Protein AF-A0A9D5MUD3-F1 (afdb_monomer)

Sequence (141 aa):
MINQMNQNDHTPNKFSNAMKELQIGKLLRKSNITKACGISAYEVFQFLLLLVFQGKNLFRFLNSKHKDQTVSKNTYYRFLNETSYNWSRFLLLLAVKVTTAFHSLTRPERVKVLVLDDSVIKRNRGKAVELLATCLRPCGA

Structure (mmCIF, N/CA/C/O backbone):
data_AF-A0A9D5MUD3-F1
#
_entry.id   AF-A0A9D5MUD3-F1
#
loop_
_atom_site.group_PDB
_atom_site.id
_atom_site.type_symbol
_atom_site.label_atom_id
_atom_site.label_alt_id
_atom_site.label_comp_id
_atom_site.label_asym_id
_atom_site.label_entity_id
_atom_site.label_seq_id
_atom_site.pdbx_P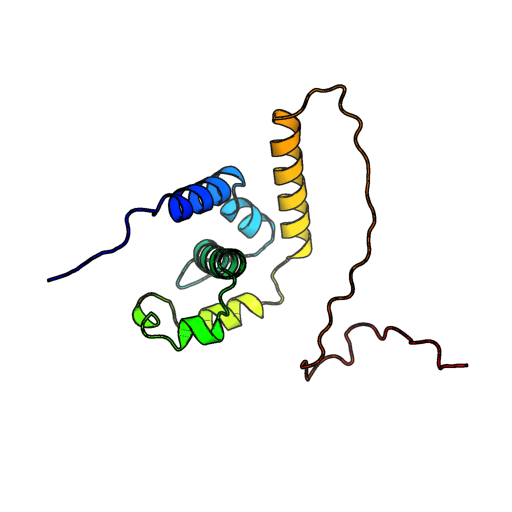DB_ins_code
_atom_site.Cartn_x
_atom_site.Cartn_y
_atom_site.Cartn_z
_atom_site.occupancy
_atom_site.B_iso_or_equiv
_atom_site.auth_seq_id
_atom_site.auth_comp_id
_atom_site.auth_asym_id
_atom_site.auth_atom_id
_atom_site.pdbx_PDB_model_num
ATOM 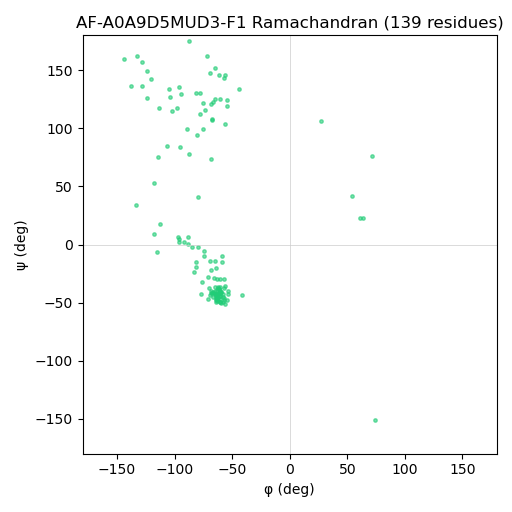1 N N . MET A 1 1 ? 9.560 37.723 -8.584 1.00 29.25 1 MET A N 1
ATOM 2 C CA . MET A 1 1 ? 8.242 37.831 -7.921 1.00 29.25 1 MET A CA 1
ATOM 3 C C . MET A 1 1 ? 7.585 36.459 -7.913 1.00 29.25 1 MET A C 1
ATOM 5 O O . MET A 1 1 ? 7.001 36.058 -8.909 1.00 29.25 1 MET A O 1
ATOM 9 N N . ILE A 1 2 ? 7.767 35.705 -6.826 1.00 32.72 2 ILE A N 1
ATOM 10 C CA . ILE A 1 2 ? 7.082 34.427 -6.590 1.00 32.72 2 ILE A CA 1
ATOM 11 C C . ILE A 1 2 ? 5.788 34.792 -5.868 1.00 32.72 2 ILE A C 1
ATOM 13 O O . ILE A 1 2 ? 5.823 35.104 -4.682 1.00 32.72 2 ILE A O 1
ATOM 17 N N . ASN A 1 3 ? 4.677 34.859 -6.602 1.00 36.12 3 ASN A N 1
ATOM 18 C CA . ASN A 1 3 ? 3.387 35.222 -6.033 1.00 36.12 3 ASN A CA 1
ATOM 19 C C . ASN A 1 3 ? 2.540 33.958 -5.831 1.00 36.12 3 ASN A C 1
ATOM 21 O O . ASN A 1 3 ? 2.153 33.300 -6.793 1.00 36.12 3 ASN A O 1
ATOM 25 N N . GLN A 1 4 ? 2.275 33.676 -4.552 1.00 39.00 4 GLN A N 1
ATOM 26 C CA . GLN A 1 4 ? 1.138 32.919 -4.019 1.00 39.00 4 GLN A CA 1
ATOM 27 C C . GLN A 1 4 ? 1.110 31.398 -4.259 1.00 39.00 4 GLN A C 1
ATOM 29 O O . GLN A 1 4 ? 0.272 30.859 -4.979 1.00 39.00 4 GLN A O 1
ATOM 34 N N . MET A 1 5 ? 1.937 30.674 -3.493 1.00 37.81 5 MET A N 1
ATOM 35 C CA . MET A 1 5 ? 1.462 29.426 -2.882 1.00 37.81 5 MET A CA 1
ATOM 36 C C . MET A 1 5 ? 0.404 29.812 -1.845 1.00 37.81 5 MET A C 1
ATOM 38 O O . MET A 1 5 ? 0.724 30.396 -0.811 1.00 37.81 5 MET A O 1
ATOM 42 N N . ASN A 1 6 ? -0.864 29.547 -2.157 1.00 36.94 6 ASN A N 1
ATOM 43 C CA . ASN A 1 6 ? -1.953 29.679 -1.198 1.00 36.94 6 ASN A CA 1
ATOM 44 C C . ASN A 1 6 ? -1.633 28.852 0.054 1.00 36.94 6 ASN A C 1
ATOM 46 O O . ASN A 1 6 ? -1.489 27.632 -0.018 1.00 36.94 6 ASN A O 1
ATOM 50 N N . GLN A 1 7 ? -1.545 29.536 1.194 1.00 39.47 7 GLN A N 1
ATOM 51 C CA . GLN A 1 7 ? -1.354 28.976 2.527 1.00 39.47 7 GLN A CA 1
ATOM 52 C C . GLN A 1 7 ? -2.590 28.182 2.984 1.00 39.47 7 GLN A C 1
ATOM 54 O O . GLN A 1 7 ? -3.341 28.624 3.842 1.00 39.47 7 GLN A O 1
ATOM 59 N N . ASN A 1 8 ? -2.798 26.994 2.415 1.00 44.03 8 ASN A N 1
ATOM 60 C CA . ASN A 1 8 ? -3.721 25.979 2.940 1.00 44.03 8 ASN A CA 1
ATOM 61 C C . ASN A 1 8 ? -3.058 24.581 2.960 1.00 44.03 8 ASN A C 1
ATOM 63 O O . ASN A 1 8 ? -3.707 23.551 2.781 1.00 44.03 8 ASN A O 1
ATOM 67 N N . ASP A 1 9 ? -1.745 24.526 3.209 1.00 46.28 9 ASP A N 1
ATOM 68 C CA . ASP A 1 9 ? -0.902 23.316 3.169 1.00 46.28 9 ASP A CA 1
ATOM 69 C C . ASP A 1 9 ? -0.997 22.430 4.431 1.00 46.28 9 ASP A C 1
ATOM 71 O O . ASP A 1 9 ? -0.014 21.860 4.908 1.00 46.28 9 ASP A O 1
ATOM 75 N N . HIS A 1 10 ? -2.193 22.244 4.995 1.00 52.88 10 HIS A N 1
ATOM 76 C CA . HIS A 1 10 ? -2.358 21.337 6.141 1.00 52.88 10 HIS A CA 1
ATOM 77 C C . HIS A 1 10 ? -2.465 19.851 5.736 1.00 52.88 10 HIS A C 1
ATOM 79 O O . HIS A 1 10 ? -2.334 18.955 6.575 1.00 52.88 10 HIS A O 1
ATOM 85 N N . THR A 1 11 ? -2.701 19.576 4.451 1.00 54.84 11 THR A N 1
ATOM 86 C CA . THR A 1 11 ? -2.994 18.246 3.886 1.00 54.84 11 THR A CA 1
ATOM 87 C C . THR A 1 11 ? -1.770 17.328 3.720 1.00 54.84 11 THR A C 1
ATOM 89 O O . THR A 1 11 ? -1.880 16.153 4.086 1.00 54.84 11 THR A O 1
ATOM 92 N N . PRO A 1 12 ? -0.593 17.797 3.242 1.00 59.16 12 PRO A N 1
ATOM 93 C CA . PRO A 1 12 ? 0.596 16.945 3.094 1.00 59.16 12 PRO A CA 1
ATOM 94 C C . PRO A 1 12 ? 1.062 16.371 4.437 1.00 59.16 12 PRO A C 1
ATOM 96 O O . PRO A 1 12 ? 1.421 15.195 4.537 1.00 59.16 12 PRO A O 1
ATOM 99 N N . ASN A 1 13 ? 0.970 17.190 5.488 1.00 72.75 13 ASN A N 1
ATOM 100 C CA . ASN A 1 13 ? 1.358 16.816 6.843 1.00 72.75 13 ASN A CA 1
ATOM 101 C C . ASN A 1 13 ? 0.419 15.755 7.427 1.00 72.75 13 ASN A C 1
ATOM 103 O O . ASN A 1 13 ? 0.892 14.772 7.991 1.00 72.75 13 ASN A O 1
ATOM 107 N N . LYS A 1 14 ? -0.899 15.879 7.221 1.00 86.38 14 LYS A N 1
ATOM 108 C CA . LYS A 1 14 ? -1.876 14.876 7.682 1.00 86.38 14 LYS A CA 1
ATOM 109 C C . LYS A 1 14 ? -1.691 13.527 6.987 1.00 86.38 14 LYS A C 1
ATOM 111 O O . LYS A 1 14 ? -1.686 12.497 7.656 1.00 86.38 14 LYS A O 1
ATOM 116 N N . PHE A 1 15 ? -1.479 13.530 5.669 1.00 89.31 15 PHE A N 1
ATOM 117 C CA . PHE A 1 15 ? -1.240 12.300 4.912 1.00 89.31 15 PHE A CA 1
ATOM 118 C C . PHE A 1 15 ? 0.045 11.594 5.362 1.00 89.31 15 PHE A C 1
ATOM 120 O O . PHE A 1 15 ? 0.029 10.401 5.659 1.00 89.31 15 PHE A O 1
ATOM 127 N N . SER A 1 16 ? 1.151 12.335 5.476 1.00 89.38 16 SER A N 1
ATOM 128 C CA . SER A 1 16 ? 2.427 11.786 5.950 1.00 89.38 16 SER A CA 1
ATOM 129 C C . SER A 1 16 ? 2.321 11.232 7.376 1.00 89.38 16 SER A C 1
ATOM 131 O O . SER A 1 16 ? 2.839 10.150 7.661 1.00 89.38 16 SER A O 1
ATOM 133 N N . ASN A 1 17 ? 1.591 11.920 8.259 1.00 91.44 17 ASN A N 1
ATOM 134 C CA . ASN A 1 17 ? 1.350 11.450 9.622 1.00 91.44 17 ASN A CA 1
ATOM 135 C C . ASN A 1 17 ? 0.554 10.140 9.637 1.00 91.44 17 ASN A C 1
ATOM 137 O O . ASN A 1 17 ? 0.987 9.191 10.287 1.00 91.44 17 ASN A O 1
ATOM 141 N N . ALA A 1 18 ? -0.520 10.034 8.848 1.00 91.50 18 ALA A N 1
ATOM 142 C CA . ALA A 1 18 ? -1.293 8.797 8.734 1.00 91.50 18 ALA A CA 1
ATOM 143 C C . ALA A 1 18 ? -0.444 7.624 8.204 1.00 91.50 18 ALA A C 1
ATOM 145 O O . ALA A 1 18 ? -0.513 6.510 8.723 1.00 91.50 18 ALA A O 1
ATOM 146 N N . MET A 1 19 ? 0.421 7.868 7.212 1.00 93.38 19 MET A N 1
ATOM 147 C CA . MET A 1 19 ? 1.338 6.848 6.680 1.00 93.38 19 MET A CA 1
ATOM 148 C C . MET A 1 19 ? 2.314 6.325 7.746 1.00 93.38 19 MET A C 1
ATOM 150 O O . MET A 1 19 ? 2.617 5.124 7.783 1.00 93.38 19 MET A O 1
ATOM 154 N N . LYS A 1 20 ? 2.797 7.218 8.620 1.00 93.00 20 LYS A N 1
ATOM 155 C CA . LYS A 1 20 ? 3.674 6.871 9.747 1.00 93.00 20 LYS A CA 1
ATOM 156 C C . LYS A 1 20 ? 2.922 6.112 10.837 1.00 93.00 20 LYS A C 1
ATOM 158 O O . LYS A 1 20 ? 3.409 5.073 11.281 1.00 93.00 20 LYS A O 1
ATOM 163 N N . GLU A 1 21 ? 1.742 6.586 11.222 1.00 92.19 21 GLU A N 1
ATOM 164 C CA . GLU A 1 21 ? 0.895 5.979 12.256 1.00 92.19 21 GLU A CA 1
ATOM 165 C C . GLU A 1 21 ? 0.484 4.547 11.886 1.00 92.19 21 GLU A C 1
ATOM 167 O O . GLU A 1 21 ? 0.643 3.613 12.674 1.00 92.19 21 GLU A O 1
ATOM 172 N N . LEU A 1 22 ? 0.083 4.337 10.629 1.00 94.69 22 LEU A N 1
ATOM 173 C CA . LEU A 1 22 ? -0.241 3.011 10.095 1.00 94.69 22 LEU A CA 1
ATOM 174 C C . LEU A 1 22 ? 1.003 2.146 9.829 1.00 94.69 22 LEU A C 1
ATOM 176 O O . LEU A 1 22 ? 0.884 0.962 9.507 1.00 94.69 22 LEU A O 1
ATOM 180 N N . GLN A 1 23 ? 2.206 2.706 9.997 1.00 95.81 23 GLN A N 1
ATOM 181 C CA . GLN A 1 23 ? 3.493 2.041 9.792 1.00 95.81 23 GLN A CA 1
ATOM 182 C C . GLN A 1 23 ? 3.615 1.402 8.401 1.00 95.81 23 GLN A C 1
ATOM 184 O O . GLN A 1 23 ? 4.144 0.292 8.263 1.00 95.81 23 GLN A O 1
ATOM 189 N N . ILE A 1 24 ? 3.146 2.100 7.361 1.00 96.81 24 ILE A N 1
ATOM 190 C CA . ILE A 1 24 ? 2.995 1.545 6.008 1.00 96.81 24 ILE A CA 1
ATOM 191 C C . ILE A 1 24 ? 4.295 0.929 5.482 1.00 96.81 24 ILE A C 1
ATOM 193 O O . ILE A 1 24 ? 4.278 -0.191 4.978 1.00 96.81 24 ILE A O 1
ATOM 197 N N . GLY A 1 25 ? 5.445 1.582 5.682 1.00 96.19 25 GLY A N 1
ATOM 198 C CA . GLY A 1 25 ? 6.743 1.033 5.265 1.00 96.19 25 GLY A CA 1
ATOM 199 C C . GLY A 1 25 ? 7.058 -0.341 5.876 1.00 96.19 25 GLY A C 1
ATOM 200 O O . GLY A 1 25 ? 7.577 -1.229 5.197 1.00 96.19 25 GLY A O 1
ATOM 201 N N . LYS A 1 26 ? 6.679 -0.569 7.142 1.00 97.06 26 LYS A N 1
ATOM 202 C CA . LYS A 1 26 ? 6.853 -1.866 7.816 1.00 97.06 26 LYS A CA 1
ATOM 203 C C . LYS A 1 26 ? 5.914 -2.923 7.235 1.00 97.06 26 LYS A C 1
ATOM 205 O O . LYS A 1 26 ? 6.319 -4.078 7.109 1.00 97.06 26 LYS A O 1
ATOM 210 N N . LEU A 1 27 ? 4.686 -2.540 6.882 1.00 97.88 27 LEU A N 1
ATOM 211 C CA . LEU A 1 27 ? 3.708 -3.439 6.264 1.00 97.88 27 LEU A CA 1
ATOM 212 C C . LEU A 1 27 ? 4.129 -3.857 4.853 1.00 97.88 27 LEU A C 1
ATOM 214 O O . LEU A 1 27 ? 4.046 -5.042 4.530 1.00 97.88 27 LEU A O 1
ATOM 218 N N . LEU A 1 28 ? 4.646 -2.916 4.054 1.00 97.50 28 LEU A N 1
ATOM 219 C CA . LEU A 1 28 ? 5.206 -3.189 2.727 1.00 97.50 28 LEU A CA 1
ATOM 220 C C . LEU A 1 28 ? 6.315 -4.246 2.821 1.00 97.50 28 LEU A C 1
ATOM 222 O O . LEU A 1 28 ? 6.223 -5.300 2.192 1.00 97.50 28 LEU A O 1
ATOM 226 N N . ARG A 1 29 ? 7.293 -4.045 3.717 1.00 96.44 29 ARG A N 1
ATOM 227 C CA . ARG A 1 29 ? 8.385 -5.010 3.930 1.00 96.44 29 ARG A CA 1
ATOM 228 C C . ARG A 1 29 ? 7.888 -6.381 4.396 1.00 96.44 29 ARG A C 1
ATOM 230 O O . ARG A 1 29 ? 8.359 -7.398 3.903 1.00 96.44 29 ARG A O 1
ATOM 237 N N . LYS A 1 30 ? 6.910 -6.427 5.309 1.00 97.19 30 LYS A N 1
ATOM 238 C CA . LYS A 1 30 ? 6.284 -7.684 5.773 1.00 97.19 30 LYS A CA 1
ATOM 239 C C . LYS A 1 30 ? 5.499 -8.428 4.685 1.00 97.19 30 LYS A C 1
ATOM 241 O O . LYS A 1 30 ? 5.141 -9.586 4.905 1.00 97.19 30 LYS A O 1
ATOM 246 N N . SER A 1 31 ? 5.221 -7.768 3.564 1.00 97.38 31 SER A N 1
ATOM 247 C CA . SER A 1 31 ? 4.431 -8.285 2.442 1.00 97.38 31 SER A CA 1
ATOM 248 C C . SER A 1 31 ? 5.275 -8.497 1.183 1.00 97.38 31 SER A C 1
ATOM 250 O O . SER A 1 31 ? 4.729 -8.603 0.091 1.00 97.38 31 SER A O 1
ATOM 252 N N . ASN A 1 32 ? 6.603 -8.554 1.336 1.00 95.69 32 ASN A N 1
ATOM 253 C CA . ASN A 1 32 ? 7.559 -8.697 0.236 1.00 95.69 32 ASN A CA 1
ATOM 254 C C . ASN A 1 32 ? 7.519 -7.547 -0.791 1.00 95.69 32 ASN A C 1
ATOM 256 O O . ASN A 1 32 ? 7.937 -7.708 -1.930 1.00 95.69 32 ASN A O 1
ATOM 260 N N . ILE A 1 33 ? 7.021 -6.370 -0.399 1.00 96.81 33 ILE A N 1
ATOM 261 C CA . ILE A 1 33 ? 6.992 -5.182 -1.258 1.00 96.81 33 ILE A CA 1
ATOM 262 C C . ILE A 1 33 ? 8.228 -4.349 -0.943 1.00 96.81 33 ILE A C 1
ATOM 264 O O . ILE A 1 33 ? 8.213 -3.435 -0.113 1.00 96.81 33 ILE A O 1
ATOM 268 N N . THR A 1 34 ? 9.335 -4.722 -1.570 1.00 94.75 34 THR A N 1
ATOM 269 C CA . THR A 1 34 ? 10.632 -4.063 -1.418 1.00 94.75 34 THR A CA 1
ATOM 270 C C . THR A 1 34 ? 11.253 -3.805 -2.788 1.00 94.75 34 THR A C 1
ATOM 272 O O . THR A 1 34 ? 10.835 -4.348 -3.811 1.00 94.75 34 THR A O 1
ATOM 275 N N . LYS A 1 35 ? 12.237 -2.907 -2.824 1.00 91.12 35 LYS A N 1
ATOM 276 C CA . LYS A 1 35 ? 13.039 -2.626 -4.015 1.00 91.12 35 LYS A CA 1
ATOM 277 C C . LYS A 1 35 ? 14.506 -2.729 -3.642 1.00 91.12 35 LYS A C 1
ATOM 279 O O . LYS A 1 35 ? 14.896 -2.214 -2.599 1.00 91.12 35 LYS A O 1
ATOM 284 N N . ALA A 1 36 ? 15.292 -3.367 -4.503 1.00 84.31 36 ALA A N 1
ATOM 285 C CA . ALA A 1 36 ? 16.726 -3.532 -4.294 1.00 84.31 36 ALA A CA 1
ATOM 286 C C . ALA A 1 36 ? 17.521 -2.248 -4.585 1.00 84.31 36 ALA A C 1
ATOM 288 O O . ALA A 1 36 ? 18.534 -2.001 -3.942 1.00 84.31 36 ALA A O 1
ATOM 289 N N . CYS A 1 37 ? 17.074 -1.426 -5.542 1.00 84.94 37 CYS A N 1
ATOM 290 C CA . CYS A 1 37 ? 17.815 -0.247 -5.988 1.00 84.94 37 CYS A CA 1
ATOM 291 C C . CYS A 1 37 ? 16.921 0.956 -6.341 1.00 84.94 37 CYS A C 1
ATOM 293 O O . CYS A 1 37 ? 15.724 0.826 -6.638 1.00 84.94 37 CYS A O 1
ATOM 295 N N . GLY A 1 38 ? 17.545 2.139 -6.335 1.00 87.31 38 GLY A N 1
ATOM 296 C CA . GLY A 1 38 ? 16.903 3.427 -6.598 1.00 87.31 38 GLY A CA 1
ATOM 297 C C . GLY A 1 38 ? 16.026 3.897 -5.436 1.00 87.31 38 GLY A C 1
ATOM 298 O O . GLY A 1 38 ? 16.276 3.553 -4.284 1.00 87.31 38 GLY A O 1
ATOM 299 N N . ILE A 1 39 ? 14.981 4.674 -5.744 1.00 90.12 39 ILE A N 1
ATOM 300 C CA . ILE A 1 39 ? 14.037 5.138 -4.718 1.00 90.12 39 ILE A CA 1
ATOM 301 C C . ILE A 1 39 ? 13.327 3.978 -4.029 1.00 90.12 39 ILE A C 1
ATOM 303 O O . ILE A 1 39 ? 13.000 2.961 -4.666 1.00 90.12 39 ILE A O 1
ATOM 307 N N . SER A 1 40 ? 13.056 4.160 -2.739 1.00 93.00 40 SER A N 1
ATOM 308 C CA . SER A 1 40 ? 12.494 3.113 -1.899 1.00 93.00 40 SER A CA 1
ATOM 309 C C . SER A 1 40 ? 11.080 2.724 -2.344 1.00 93.00 40 SER A C 1
ATOM 311 O O . SER A 1 40 ? 10.323 3.527 -2.895 1.00 93.00 40 SER A O 1
ATOM 313 N N . ALA A 1 41 ? 10.693 1.473 -2.078 1.00 94.56 41 ALA A N 1
ATOM 314 C CA . ALA A 1 41 ? 9.323 1.004 -2.310 1.00 94.56 41 ALA A CA 1
ATOM 315 C C . ALA A 1 41 ? 8.287 1.867 -1.567 1.00 94.56 41 ALA A C 1
ATOM 317 O O . ALA A 1 41 ? 7.204 2.124 -2.086 1.00 94.56 41 ALA A O 1
ATOM 318 N N . TYR A 1 42 ? 8.647 2.346 -0.372 1.00 94.94 42 TYR A N 1
ATOM 319 C CA . TYR A 1 42 ? 7.804 3.216 0.437 1.00 94.94 42 TYR A CA 1
ATOM 320 C C . TYR A 1 42 ? 7.523 4.555 -0.251 1.00 94.94 42 TYR A C 1
ATOM 322 O O . TYR A 1 42 ? 6.366 4.948 -0.328 1.00 94.94 42 TYR A O 1
ATOM 330 N N . GLU A 1 43 ? 8.538 5.221 -0.805 1.00 92.81 43 GLU A N 1
ATOM 331 C CA . GLU A 1 43 ? 8.357 6.506 -1.496 1.00 92.81 43 GLU A CA 1
ATOM 332 C C . GLU A 1 43 ? 7.526 6.362 -2.773 1.00 92.81 43 GLU A C 1
ATOM 334 O O . GLU A 1 43 ? 6.627 7.168 -3.020 1.00 92.81 43 GLU A O 1
ATOM 339 N N . VAL A 1 44 ? 7.775 5.305 -3.561 1.00 94.12 44 VAL A N 1
ATOM 340 C CA . VAL A 1 44 ? 6.961 5.000 -4.750 1.00 94.12 44 VAL A CA 1
ATOM 341 C C . VAL A 1 44 ? 5.499 4.812 -4.349 1.00 94.12 44 VAL A C 1
ATOM 343 O O . VAL A 1 44 ? 4.608 5.425 -4.938 1.00 94.12 44 VAL A O 1
ATOM 346 N N . PHE A 1 45 ? 5.255 3.985 -3.331 1.00 95.12 45 PHE A N 1
ATOM 347 C CA . PHE A 1 45 ? 3.914 3.693 -2.842 1.00 95.12 45 PHE A CA 1
ATOM 348 C C . PHE A 1 45 ? 3.229 4.939 -2.269 1.00 95.12 45 PHE A C 1
ATOM 350 O O . PHE A 1 45 ? 2.081 5.214 -2.610 1.00 95.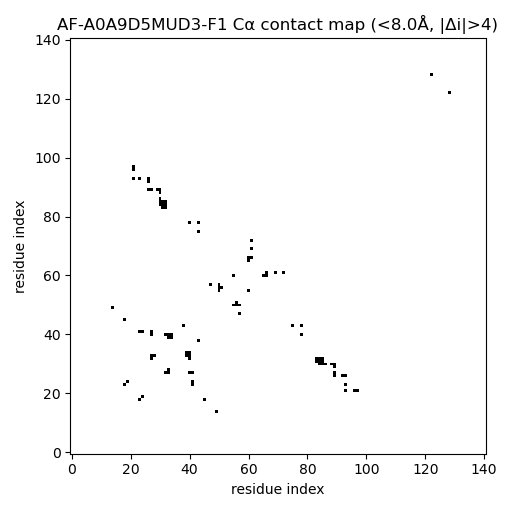12 45 PHE A O 1
ATOM 357 N N . GLN A 1 46 ? 3.935 5.723 -1.450 1.00 93.75 46 GLN A N 1
ATOM 358 C CA . GLN A 1 46 ? 3.426 6.958 -0.855 1.00 93.75 46 GLN A CA 1
ATOM 359 C C . GLN A 1 46 ? 2.985 7.949 -1.935 1.00 93.75 46 GLN A C 1
ATOM 361 O O . GLN A 1 46 ? 1.900 8.519 -1.834 1.00 93.75 46 GLN A O 1
ATOM 366 N N . PHE A 1 47 ? 3.795 8.129 -2.980 1.00 91.75 47 PHE A N 1
ATOM 367 C CA . PHE A 1 47 ? 3.457 9.002 -4.100 1.00 91.75 47 PHE A CA 1
ATOM 368 C C . PHE A 1 47 ? 2.226 8.508 -4.870 1.00 91.75 47 PHE A C 1
ATOM 370 O O . PHE A 1 47 ? 1.303 9.283 -5.117 1.00 91.75 47 PHE A O 1
ATOM 377 N N . LEU A 1 48 ? 2.182 7.217 -5.220 1.00 93.69 48 LEU A N 1
ATOM 378 C CA . LEU A 1 48 ? 1.045 6.633 -5.938 1.00 93.69 48 LEU A CA 1
ATOM 379 C C . LEU A 1 48 ? -0.250 6.753 -5.132 1.00 93.69 48 LEU A C 1
ATOM 381 O O . LEU A 1 48 ? -1.279 7.149 -5.679 1.00 93.69 48 LEU A O 1
ATOM 385 N N . LEU A 1 49 ? -0.193 6.467 -3.832 1.00 93.56 49 LEU A N 1
ATOM 386 C CA . LEU A 1 49 ? -1.344 6.584 -2.948 1.00 93.56 49 LEU A CA 1
ATOM 387 C C . LEU A 1 49 ? -1.794 8.046 -2.816 1.00 93.56 49 LEU A C 1
ATOM 389 O O . LEU A 1 49 ? -2.986 8.327 -2.913 1.00 93.56 49 LEU A O 1
ATOM 393 N N . LEU A 1 50 ? -0.857 8.990 -2.683 1.00 91.06 50 LEU A N 1
ATOM 394 C CA . LEU A 1 50 ? -1.172 10.418 -2.642 1.00 91.06 50 LEU A CA 1
ATOM 395 C C . LEU A 1 50 ? -1.885 10.888 -3.918 1.00 91.06 50 LEU A C 1
ATOM 397 O O . LEU A 1 50 ? -2.845 11.652 -3.830 1.00 91.06 50 LEU A O 1
ATOM 401 N N . LEU A 1 51 ? -1.460 10.418 -5.096 1.00 90.75 51 LEU A N 1
ATOM 402 C CA . LEU A 1 51 ? -2.141 10.736 -6.355 1.00 90.75 51 LEU A CA 1
ATOM 403 C C . LEU A 1 51 ? -3.598 10.261 -6.358 1.00 90.75 51 LEU A C 1
ATOM 405 O O . LEU A 1 51 ? -4.467 11.007 -6.812 1.00 90.75 51 LEU A O 1
ATOM 409 N N . VAL A 1 52 ? -3.869 9.068 -5.816 1.00 91.44 52 VAL A N 1
ATOM 410 C CA . VAL A 1 52 ? -5.236 8.538 -5.677 1.00 91.44 52 VAL A CA 1
ATOM 411 C C . VAL A 1 52 ? -6.075 9.442 -4.772 1.00 91.44 52 VAL A C 1
ATOM 413 O O . VAL A 1 52 ? -7.158 9.854 -5.182 1.00 91.44 52 VAL A O 1
ATOM 416 N N . PHE A 1 53 ? -5.561 9.834 -3.601 1.00 88.81 53 PHE A N 1
ATOM 417 C CA . PHE A 1 53 ? -6.265 10.752 -2.690 1.00 88.81 53 PHE A CA 1
ATOM 418 C C . PHE A 1 53 ? -6.501 12.145 -3.289 1.00 88.81 53 PHE A C 1
ATOM 420 O O . PHE A 1 53 ? -7.483 12.800 -2.955 1.00 88.81 53 PHE A O 1
ATOM 427 N N . GLN A 1 54 ? -5.624 12.600 -4.184 1.00 87.19 54 GLN A N 1
ATOM 428 C CA . GLN A 1 54 ? -5.789 13.867 -4.901 1.00 87.19 54 GLN A CA 1
ATOM 429 C C . GLN A 1 54 ? -6.666 13.748 -6.160 1.00 87.19 54 GLN A C 1
ATOM 431 O O . GLN A 1 54 ? -6.859 14.747 -6.851 1.00 87.19 54 GLN A O 1
ATOM 436 N N . GLY A 1 55 ? -7.143 12.549 -6.517 1.00 87.44 55 GLY A N 1
ATOM 437 C CA . GLY A 1 55 ? -7.893 12.316 -7.756 1.00 87.44 55 GLY A CA 1
ATOM 438 C C . GLY A 1 55 ? -7.074 12.573 -9.028 1.00 87.44 55 GLY A C 1
ATOM 439 O O . GLY A 1 55 ? -7.631 12.862 -10.090 1.00 87.44 55 GLY A O 1
ATOM 440 N N . LYS A 1 56 ? -5.740 12.507 -8.944 1.00 88.12 56 LYS A N 1
ATOM 441 C CA . LYS A 1 56 ? -4.835 12.796 -10.061 1.00 88.12 56 LYS A CA 1
ATOM 442 C C . LYS A 1 56 ? -4.419 11.515 -10.769 1.00 88.12 56 LYS A C 1
ATOM 444 O O . LYS A 1 56 ? -4.026 10.525 -10.162 1.00 88.12 56 LYS A O 1
ATOM 449 N N . ASN A 1 57 ? -4.448 11.555 -12.096 1.00 87.56 57 ASN A N 1
ATOM 450 C CA . ASN A 1 57 ? -3.985 10.449 -12.922 1.00 87.56 57 ASN A CA 1
ATOM 451 C C . ASN A 1 57 ? -2.451 10.474 -13.063 1.00 87.56 57 ASN A C 1
ATOM 453 O O . ASN A 1 57 ? -1.894 11.499 -13.457 1.00 87.56 57 ASN A O 1
ATOM 457 N N . LEU A 1 58 ? -1.789 9.335 -12.818 1.00 88.69 58 LEU A N 1
ATOM 458 C CA . LEU A 1 58 ? -0.328 9.191 -12.907 1.00 88.69 58 LEU A CA 1
ATOM 459 C C . LEU A 1 58 ? 0.235 9.630 -14.265 1.00 88.69 58 LEU A C 1
ATOM 461 O O . LEU A 1 58 ? 1.191 10.394 -14.316 1.00 88.69 58 LEU A O 1
ATOM 465 N N . PHE A 1 59 ? -0.365 9.183 -15.371 1.00 86.31 59 PHE A N 1
ATOM 466 C CA . PHE A 1 59 ? 0.102 9.529 -16.715 1.00 86.31 59 PHE A CA 1
ATOM 467 C C . PHE A 1 59 ? -0.002 11.035 -16.975 1.00 86.31 59 PHE A C 1
ATOM 469 O O . PHE A 1 59 ? 0.955 11.646 -17.446 1.00 86.31 59 PHE A O 1
ATOM 476 N N . ARG A 1 60 ? -1.133 11.655 -16.614 1.00 84.81 60 ARG A N 1
ATOM 477 C CA . ARG A 1 60 ? -1.303 13.112 -16.740 1.00 84.81 60 ARG A CA 1
ATOM 478 C C . ARG A 1 60 ? -0.318 13.879 -15.859 1.00 84.81 60 ARG A C 1
ATOM 480 O O . ARG A 1 60 ? 0.205 14.896 -16.298 1.00 84.81 60 ARG A O 1
ATOM 487 N N . PHE A 1 61 ? -0.060 13.387 -14.648 1.00 86.75 61 PHE A N 1
ATOM 488 C CA . PHE A 1 61 ? 0.877 14.010 -13.719 1.00 86.75 61 PHE A CA 1
ATOM 489 C C . PHE A 1 61 ? 2.307 13.999 -14.276 1.00 86.75 61 PHE A C 1
ATOM 491 O O . PHE A 1 61 ? 2.944 15.047 -14.351 1.00 86.75 61 PHE A O 1
ATOM 498 N N . LEU A 1 62 ? 2.779 12.841 -14.745 1.00 84.00 62 LEU A N 1
ATOM 499 C CA . LEU A 1 62 ? 4.142 12.675 -15.265 1.00 84.00 62 LEU A CA 1
ATOM 500 C C . LEU A 1 62 ? 4.400 13.418 -16.587 1.00 84.00 62 LEU A C 1
ATOM 502 O O . LEU A 1 62 ? 5.550 13.705 -16.905 1.00 84.00 62 LEU A O 1
ATOM 506 N N . ASN A 1 63 ? 3.353 13.733 -17.355 1.00 82.06 63 ASN A N 1
ATOM 507 C CA . ASN A 1 63 ? 3.454 14.521 -18.591 1.00 82.06 63 ASN A CA 1
ATOM 508 C C . ASN A 1 63 ? 3.256 16.032 -18.371 1.00 82.06 63 ASN A C 1
ATOM 510 O O . ASN A 1 63 ? 3.228 16.796 -19.332 1.00 82.06 63 ASN A O 1
ATOM 514 N N . SER A 1 64 ? 3.066 16.468 -17.125 1.00 81.50 64 SER A N 1
ATOM 515 C CA . SER A 1 64 ? 2.905 17.882 -16.785 1.00 81.50 64 SER A CA 1
ATOM 516 C C . SER A 1 64 ? 4.256 18.566 -16.541 1.00 81.50 64 SER A C 1
ATOM 518 O O . SER A 1 64 ? 5.297 17.914 -16.462 1.00 81.50 64 SER A O 1
ATOM 520 N N . LYS A 1 65 ? 4.233 19.888 -16.326 1.00 71.38 65 LYS A N 1
ATOM 521 C CA . LYS A 1 65 ? 5.407 20.681 -15.912 1.00 71.38 65 LYS A CA 1
ATOM 522 C C . LYS A 1 65 ? 6.032 20.216 -14.582 1.00 71.38 65 LYS A C 1
ATOM 524 O O . LYS A 1 65 ? 7.116 20.659 -14.239 1.00 71.38 65 LYS A O 1
ATOM 529 N N . HIS A 1 66 ? 5.370 19.321 -13.844 1.00 68.25 66 HIS A N 1
ATOM 530 C CA . HIS A 1 66 ? 5.862 18.738 -12.591 1.00 68.25 66 HIS A CA 1
ATOM 531 C C . HIS A 1 66 ? 6.716 17.475 -12.785 1.00 68.25 66 HIS A C 1
ATOM 533 O O . HIS A 1 66 ? 7.072 16.829 -11.802 1.00 68.25 66 HIS A O 1
ATOM 539 N N . LYS A 1 67 ? 7.047 17.101 -14.029 1.00 66.69 67 LYS A N 1
ATOM 540 C CA . LYS A 1 67 ? 7.863 15.917 -14.340 1.00 66.69 67 LYS A CA 1
ATOM 541 C C . LYS A 1 67 ? 9.196 15.900 -13.583 1.00 66.69 67 LYS A C 1
ATOM 543 O O . LYS A 1 67 ? 9.567 14.853 -13.058 1.00 66.69 67 LYS A O 1
ATOM 548 N N . ASP A 1 68 ? 9.848 17.055 -13.459 1.00 66.62 68 ASP A N 1
ATOM 549 C CA . ASP A 1 68 ? 11.166 17.194 -12.819 1.00 66.62 68 ASP A CA 1
ATOM 550 C C . ASP A 1 68 ? 11.130 16.961 -11.299 1.00 66.62 68 ASP A C 1
ATOM 552 O O . ASP A 1 68 ? 12.160 16.733 -10.674 1.00 66.62 68 ASP A O 1
ATOM 556 N N . GLN A 1 69 ? 9.937 16.963 -10.695 1.00 67.88 69 GLN A N 1
ATOM 557 C CA . GLN A 1 69 ? 9.728 16.671 -9.273 1.00 67.88 69 GLN A CA 1
ATOM 558 C C . GLN A 1 69 ? 9.526 15.168 -9.003 1.00 67.88 69 GLN A C 1
ATOM 560 O O . GLN A 1 69 ? 9.304 14.771 -7.859 1.00 67.88 69 GLN A O 1
ATOM 565 N N . THR A 1 70 ? 9.561 14.320 -10.038 1.00 69.94 70 THR A N 1
ATOM 566 C CA . THR A 1 70 ? 9.267 12.882 -9.933 1.00 69.94 70 THR A CA 1
ATOM 567 C C . THR A 1 70 ? 10.346 12.012 -10.547 1.00 69.94 70 THR A C 1
ATOM 569 O O . THR A 1 70 ? 11.093 12.422 -11.431 1.00 69.94 70 THR A O 1
ATOM 572 N N . VAL A 1 71 ? 10.408 10.761 -10.095 1.00 79.31 71 VAL A N 1
ATOM 573 C CA . VAL A 1 71 ? 11.312 9.769 -10.682 1.00 79.31 71 VAL A CA 1
ATOM 574 C C . VAL A 1 71 ? 10.811 9.357 -12.066 1.00 79.31 71 VAL A C 1
ATOM 576 O O . VAL A 1 71 ? 9.650 9.554 -12.418 1.00 79.31 71 VAL A O 1
ATOM 579 N N . SER A 1 72 ? 11.693 8.753 -12.865 1.00 82.31 72 SER A N 1
ATOM 580 C CA . SER A 1 72 ? 11.345 8.191 -14.168 1.00 82.31 72 SER A CA 1
ATOM 581 C C . SER A 1 72 ? 10.033 7.402 -14.132 1.00 82.31 72 SER A C 1
ATOM 583 O O . SER A 1 72 ? 9.828 6.525 -13.289 1.00 82.31 72 SER A O 1
ATOM 585 N N . LYS A 1 73 ? 9.183 7.673 -15.127 1.00 85.50 73 LYS A N 1
ATOM 586 C CA . LYS A 1 73 ? 7.932 6.966 -15.421 1.00 85.50 73 LYS A CA 1
ATOM 587 C C . LYS A 1 73 ? 8.076 5.447 -15.277 1.00 85.50 73 LYS A C 1
ATOM 589 O O . LYS A 1 73 ? 7.227 4.796 -14.670 1.00 85.50 73 LYS A O 1
ATOM 594 N N . ASN A 1 74 ? 9.179 4.898 -15.785 1.00 87.50 74 ASN A N 1
ATOM 595 C CA . ASN A 1 74 ? 9.449 3.461 -15.783 1.00 87.50 74 ASN A CA 1
ATOM 596 C C . ASN A 1 74 ? 9.515 2.873 -14.370 1.00 87.50 74 ASN A C 1
ATOM 598 O O . ASN A 1 74 ? 9.135 1.723 -14.174 1.00 87.50 74 ASN A O 1
ATOM 602 N N . THR A 1 75 ? 9.930 3.654 -13.373 1.00 90.19 75 THR A N 1
ATOM 603 C CA . THR A 1 75 ? 9.990 3.207 -11.979 1.00 90.19 75 THR A CA 1
ATOM 604 C C . THR A 1 75 ? 8.603 2.892 -11.428 1.00 90.19 75 THR A C 1
ATOM 606 O O . THR A 1 75 ? 8.432 1.861 -10.781 1.00 90.19 75 THR A O 1
ATOM 609 N N . TYR A 1 76 ? 7.607 3.734 -11.713 1.00 91.50 76 TYR A N 1
ATOM 610 C CA . TYR A 1 76 ? 6.236 3.524 -11.244 1.00 91.50 76 TYR A CA 1
ATOM 611 C C . TYR A 1 76 ? 5.579 2.327 -11.934 1.00 91.50 76 TYR A C 1
ATOM 613 O O . TYR A 1 76 ? 4.966 1.501 -11.265 1.00 91.50 76 TYR A O 1
ATOM 621 N N . TYR A 1 77 ? 5.746 2.191 -13.254 1.00 90.00 77 TYR A N 1
ATOM 622 C CA . TYR A 1 77 ? 5.181 1.050 -13.982 1.00 90.00 77 TYR A CA 1
ATOM 623 C C . TYR A 1 77 ? 5.832 -0.273 -13.583 1.00 90.00 77 TYR A C 1
ATOM 625 O O . TYR A 1 77 ? 5.119 -1.250 -13.383 1.00 90.00 77 TYR A O 1
ATOM 633 N N . ARG A 1 78 ? 7.159 -0.310 -13.401 1.00 92.19 78 ARG A N 1
ATOM 634 C CA . ARG A 1 78 ? 7.845 -1.511 -12.900 1.00 92.19 78 ARG A CA 1
ATOM 635 C C . ARG A 1 78 ? 7.368 -1.890 -11.504 1.00 92.19 78 ARG A C 1
ATOM 637 O O . ARG A 1 78 ? 7.137 -3.061 -11.256 1.00 92.19 78 ARG A O 1
ATOM 644 N N . PHE A 1 79 ? 7.176 -0.908 -10.625 1.00 94.06 79 PHE A N 1
ATOM 645 C CA . PHE A 1 79 ? 6.649 -1.153 -9.284 1.00 94.06 79 PHE A CA 1
ATOM 646 C C . PHE A 1 79 ? 5.217 -1.710 -9.303 1.00 94.06 79 PHE A C 1
ATOM 648 O O . PHE A 1 79 ? 4.914 -2.633 -8.559 1.00 94.06 79 PHE A O 1
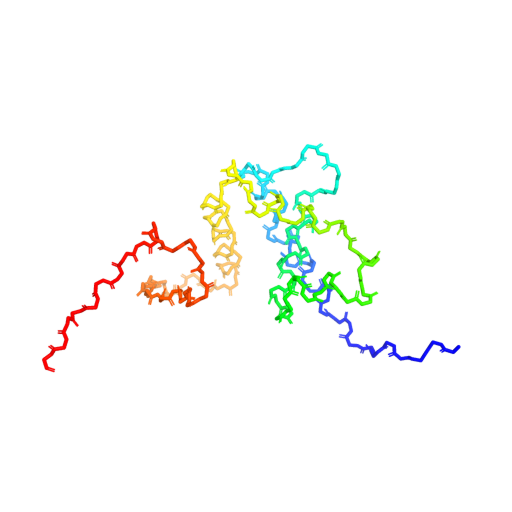ATOM 655 N N . LEU A 1 80 ? 4.335 -1.177 -10.155 1.00 91.81 80 LEU A N 1
ATOM 656 C CA . LEU A 1 80 ? 2.950 -1.653 -10.267 1.00 91.81 80 LEU A CA 1
ATOM 657 C C . LEU A 1 80 ? 2.834 -3.035 -10.928 1.00 91.81 80 LEU A C 1
ATOM 659 O O . LEU A 1 80 ? 1.889 -3.761 -10.637 1.00 91.81 80 LEU A O 1
ATOM 663 N N . ASN A 1 81 ? 3.781 -3.387 -11.7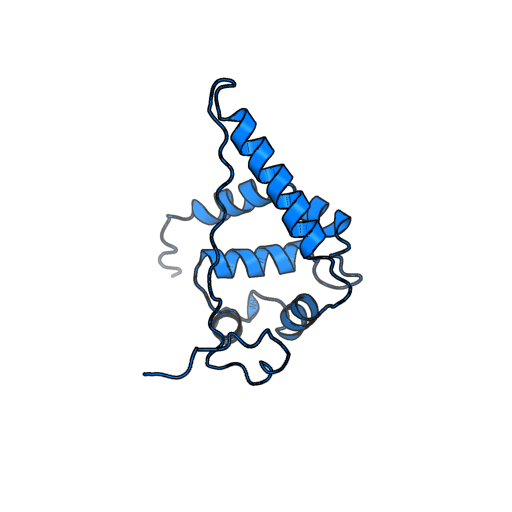99 1.00 91.81 81 ASN A N 1
ATOM 664 C CA . ASN A 1 81 ? 3.783 -4.644 -12.549 1.00 91.81 81 ASN A CA 1
ATOM 665 C C . ASN A 1 81 ? 4.630 -5.751 -11.896 1.00 91.81 81 ASN A C 1
ATOM 667 O O . ASN A 1 81 ? 4.805 -6.808 -12.495 1.00 91.81 81 ASN A O 1
ATOM 671 N N . GLU A 1 82 ? 5.181 -5.523 -10.704 1.00 93.69 82 GLU A N 1
ATOM 672 C CA . GLU A 1 82 ?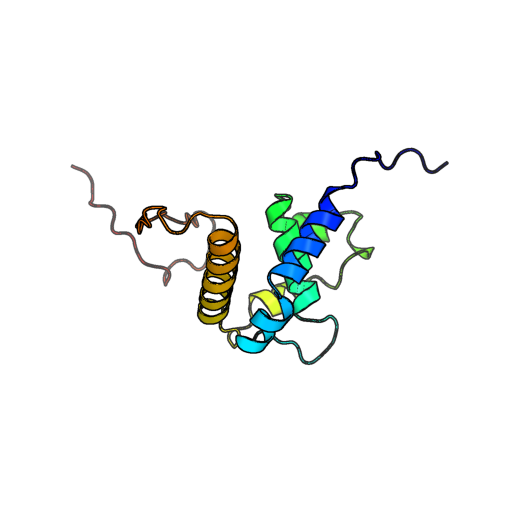 5.991 -6.517 -10.002 1.00 93.69 82 GLU A CA 1
ATOM 673 C C . GLU A 1 82 ? 5.105 -7.631 -9.424 1.00 93.69 82 GLU A C 1
ATOM 675 O O . GLU A 1 82 ? 4.264 -7.400 -8.553 1.00 93.69 82 GLU A O 1
ATOM 680 N N . THR A 1 83 ? 5.294 -8.855 -9.916 1.00 91.81 83 THR A N 1
ATOM 681 C CA . THR A 1 83 ? 4.449 -10.011 -9.584 1.00 91.81 83 THR A CA 1
ATOM 682 C C . THR A 1 83 ? 4.820 -10.665 -8.257 1.00 91.81 83 THR A C 1
ATOM 684 O O . THR A 1 83 ? 4.002 -11.376 -7.680 1.00 91.81 83 THR A O 1
ATOM 687 N N . SER A 1 84 ? 6.035 -10.432 -7.749 1.00 93.25 84 SER A N 1
ATOM 688 C CA . SER A 1 84 ? 6.486 -10.978 -6.458 1.00 93.25 84 SER A CA 1
ATOM 689 C C . SER A 1 84 ? 5.875 -10.275 -5.235 1.00 93.25 84 SER A C 1
ATOM 691 O O . SER A 1 84 ? 6.027 -10.741 -4.098 1.00 93.25 84 SER A O 1
ATOM 693 N N . TYR A 1 85 ? 5.180 -9.156 -5.447 1.00 96.06 85 TYR A N 1
ATOM 694 C CA . TYR A 1 85 ? 4.545 -8.365 -4.399 1.00 96.06 85 TYR A CA 1
ATOM 695 C C . TYR A 1 85 ? 3.268 -9.027 -3.881 1.00 96.06 85 TYR A C 1
ATOM 697 O O . TYR A 1 85 ? 2.298 -9.224 -4.612 1.00 96.06 85 TYR A O 1
ATOM 705 N N . ASN A 1 86 ? 3.224 -9.312 -2.576 1.00 96.31 86 ASN A N 1
ATOM 706 C CA . ASN A 1 86 ? 2.051 -9.915 -1.951 1.00 96.31 86 ASN A CA 1
ATOM 707 C C . ASN A 1 86 ? 1.054 -8.838 -1.493 1.00 96.31 86 ASN A C 1
ATOM 709 O O . ASN A 1 86 ? 0.956 -8.498 -0.309 1.00 96.31 86 ASN A O 1
ATOM 713 N N . TRP A 1 87 ? 0.301 -8.300 -2.453 1.00 95.75 87 TRP A N 1
ATOM 714 C CA . TRP A 1 87 ? -0.714 -7.274 -2.204 1.00 95.75 87 TRP A CA 1
ATOM 715 C C . TRP A 1 87 ? -1.825 -7.742 -1.257 1.00 95.75 87 TRP A C 1
ATOM 717 O O . TRP A 1 87 ? -2.254 -6.967 -0.405 1.00 95.75 87 TRP A O 1
ATOM 727 N N . SER A 1 88 ? -2.239 -9.011 -1.334 1.00 96.44 88 SER A N 1
ATOM 728 C CA . SER A 1 88 ? -3.265 -9.578 -0.445 1.00 96.44 88 SER A CA 1
ATOM 729 C C . SER A 1 88 ? -2.824 -9.551 1.019 1.00 96.44 88 SER A C 1
ATOM 731 O O . SER A 1 88 ? -3.571 -9.110 1.893 1.00 96.44 88 SER A O 1
ATOM 733 N N . ARG A 1 89 ? -1.575 -9.947 1.296 1.00 97.69 89 ARG A N 1
ATOM 734 C CA . ARG A 1 89 ? -0.988 -9.873 2.641 1.00 97.69 89 ARG A CA 1
ATOM 735 C C . ARG A 1 89 ? -0.848 -8.430 3.112 1.00 97.69 89 ARG A C 1
ATOM 737 O O . ARG A 1 89 ? -1.134 -8.153 4.275 1.00 97.69 89 ARG A O 1
ATOM 744 N N . PHE A 1 90 ? -0.448 -7.517 2.228 1.00 97.88 90 PHE A N 1
ATOM 745 C CA . PHE A 1 90 ? -0.371 -6.095 2.561 1.00 97.88 90 PHE A CA 1
ATOM 746 C C . PHE A 1 90 ? -1.736 -5.536 2.974 1.00 97.88 90 PHE A C 1
ATOM 748 O O . PHE A 1 90 ? -1.840 -4.932 4.041 1.00 97.88 90 PHE A O 1
ATOM 755 N N . LEU A 1 91 ? -2.779 -5.784 2.174 1.00 97.00 91 LEU A N 1
ATOM 756 C CA . LEU A 1 91 ? -4.142 -5.330 2.455 1.00 97.00 91 LEU A CA 1
ATOM 757 C C . LEU A 1 91 ? -4.681 -5.923 3.756 1.00 97.00 91 LEU A C 1
ATOM 759 O O . LEU A 1 91 ? -5.244 -5.186 4.559 1.00 97.00 91 LEU A O 1
ATOM 763 N N . LEU A 1 92 ? -4.449 -7.214 4.009 1.00 97.69 92 LEU A N 1
ATOM 764 C CA . LEU A 1 92 ? -4.850 -7.857 5.260 1.00 97.69 92 LEU A CA 1
ATOM 765 C C . LEU A 1 92 ? -4.178 -7.204 6.475 1.00 97.69 92 LEU A C 1
ATOM 767 O O . LEU A 1 92 ? -4.843 -6.847 7.446 1.00 97.69 92 LEU A O 1
ATOM 771 N N . LEU A 1 93 ? -2.856 -7.015 6.423 1.00 98.12 93 LEU A N 1
ATOM 772 C CA . LEU A 1 93 ? -2.114 -6.395 7.521 1.00 98.12 93 LEU A CA 1
ATOM 773 C C . LEU A 1 93 ? -2.519 -4.931 7.734 1.00 98.12 93 LEU A C 1
ATOM 775 O O . LEU A 1 93 ? -2.578 -4.472 8.877 1.00 98.12 93 LEU A O 1
ATOM 779 N N . LEU A 1 94 ? -2.796 -4.205 6.650 1.00 97.19 94 LEU A N 1
ATOM 780 C CA . LEU A 1 94 ? -3.294 -2.837 6.709 1.00 97.19 94 LEU A CA 1
ATOM 781 C C . LEU A 1 94 ? -4.696 -2.784 7.319 1.00 97.19 94 LEU A C 1
ATOM 783 O O . LEU A 1 94 ? -4.923 -1.964 8.204 1.00 97.19 94 LEU A O 1
ATOM 787 N N . ALA A 1 95 ? -5.601 -3.676 6.912 1.00 96.25 95 ALA A N 1
ATOM 788 C CA . ALA A 1 95 ? -6.943 -3.772 7.474 1.00 96.25 95 ALA A CA 1
ATOM 789 C C . ALA A 1 95 ? -6.881 -3.993 8.988 1.00 96.25 95 ALA A C 1
ATOM 791 O O . ALA A 1 95 ? -7.481 -3.218 9.726 1.00 96.25 95 ALA A O 1
ATOM 792 N N . VAL A 1 96 ? -6.057 -4.941 9.457 1.00 95.69 96 VAL A N 1
ATOM 793 C CA . VAL A 1 96 ? -5.832 -5.172 10.895 1.00 95.69 96 VAL A CA 1
ATOM 794 C C . VAL A 1 96 ? -5.339 -3.902 11.596 1.00 95.69 96 VAL A C 1
ATOM 796 O O . VAL A 1 96 ? -5.853 -3.536 12.651 1.00 95.69 96 VAL A O 1
ATOM 799 N N . LYS A 1 97 ? -4.361 -3.193 11.016 1.00 95.44 97 LYS A N 1
ATOM 800 C CA . LYS A 1 97 ? -3.846 -1.936 11.585 1.00 95.44 97 LYS A CA 1
ATOM 801 C C . LYS A 1 97 ? -4.926 -0.866 11.705 1.00 95.44 97 LYS A C 1
ATOM 803 O O . LYS A 1 97 ? -5.042 -0.251 12.762 1.00 95.44 97 LYS A O 1
ATOM 808 N N . VAL A 1 98 ? -5.711 -0.678 10.650 1.00 94.56 98 VAL A N 1
ATOM 809 C CA . VAL A 1 98 ? -6.802 0.297 10.607 1.00 94.56 98 VAL A CA 1
ATOM 810 C C . VAL A 1 98 ? -7.884 -0.070 11.623 1.00 94.56 98 VAL A C 1
ATOM 812 O O . VAL A 1 98 ? -8.278 0.776 12.421 1.00 94.56 98 VAL A O 1
ATOM 815 N N . THR A 1 99 ? -8.311 -1.334 11.677 1.00 93.25 99 THR A N 1
ATOM 816 C CA . THR A 1 99 ? -9.324 -1.780 12.645 1.00 93.25 99 THR A CA 1
ATOM 817 C C . THR A 1 99 ? -8.855 -1.626 14.087 1.00 93.25 99 THR A C 1
ATOM 819 O O . THR A 1 99 ? -9.647 -1.231 14.936 1.00 93.25 99 THR A O 1
ATOM 822 N N . THR A 1 100 ? -7.573 -1.874 14.376 1.00 92.56 100 THR A N 1
ATOM 823 C CA . THR A 1 100 ? -7.007 -1.675 15.719 1.00 92.56 100 THR A CA 1
ATOM 824 C C . THR A 1 100 ? -6.950 -0.196 16.094 1.00 92.56 100 THR A C 1
ATOM 826 O O . THR A 1 100 ? -7.275 0.151 17.229 1.00 92.56 100 THR A O 1
ATOM 829 N N . ALA A 1 101 ? -6.598 0.682 15.149 1.00 91.88 101 ALA A N 1
ATOM 830 C CA . ALA A 1 101 ? -6.628 2.125 15.374 1.00 91.88 101 ALA A CA 1
ATOM 831 C C . ALA A 1 101 ? -8.052 2.591 15.715 1.00 91.88 101 ALA A C 1
ATOM 833 O O . ALA A 1 101 ? -8.263 3.215 16.753 1.00 91.88 101 ALA A O 1
ATOM 834 N N . PHE A 1 102 ? -9.054 2.188 14.927 1.00 90.19 102 PHE A N 1
ATOM 835 C CA . PHE A 1 102 ? -10.453 2.495 15.235 1.00 90.19 102 PHE A CA 1
ATOM 836 C C . PHE A 1 102 ? -10.922 1.885 16.553 1.00 90.19 102 PHE A C 1
ATOM 838 O O . PHE A 1 102 ? -11.663 2.538 17.280 1.00 90.19 102 PHE A O 1
ATOM 845 N N . HIS A 1 103 ? -10.470 0.676 16.897 1.00 90.19 103 HIS A N 1
ATOM 846 C CA . HIS A 1 103 ? -10.846 0.040 18.154 1.00 90.19 103 HIS A CA 1
ATOM 847 C C . HIS A 1 103 ? -10.468 0.906 19.363 1.00 90.19 103 HIS A C 1
ATOM 849 O O . HIS A 1 103 ? -11.314 1.104 20.230 1.00 90.19 103 HIS A O 1
ATOM 855 N N . SER A 1 104 ? -9.269 1.506 19.366 1.00 89.38 104 SER A N 1
ATOM 856 C CA . SER A 1 104 ? -8.834 2.422 20.435 1.00 89.38 104 SER A CA 1
ATOM 857 C C . SER A 1 104 ? -9.656 3.713 20.546 1.00 89.38 104 SER A C 1
ATOM 859 O O . SER A 1 104 ? -9.671 4.340 21.599 1.00 89.38 104 SER A O 1
ATOM 861 N N . LEU A 1 105 ? -10.369 4.093 19.483 1.00 90.62 105 LEU A N 1
ATOM 862 C CA . LEU A 1 105 ? -11.217 5.287 19.432 1.00 90.62 105 LEU A CA 1
ATOM 863 C C . LEU A 1 105 ? -12.693 4.976 19.734 1.00 90.62 105 LEU A C 1
ATOM 865 O O . LEU A 1 105 ? -13.544 5.862 19.654 1.00 90.62 105 LEU A O 1
ATOM 869 N N . THR A 1 106 ? -13.025 3.720 20.045 1.00 90.88 106 THR A N 1
ATOM 870 C CA . THR A 1 106 ? -14.405 3.265 20.261 1.00 90.88 106 THR A CA 1
ATOM 871 C C . THR A 1 106 ? -14.583 2.619 21.626 1.00 90.88 106 THR A C 1
ATOM 873 O O . THR A 1 106 ? -13.667 1.999 22.155 1.00 90.88 106 THR A O 1
ATOM 876 N N . ARG A 1 107 ? -15.789 2.746 22.190 1.00 90.88 107 ARG A N 1
ATOM 877 C CA . ARG A 1 107 ? -16.136 2.116 23.468 1.00 90.88 107 ARG A CA 1
ATOM 878 C C . ARG A 1 107 ? -16.232 0.586 23.331 1.00 90.88 107 ARG A C 1
ATOM 880 O O . ARG A 1 107 ? -16.668 0.124 22.270 1.00 90.88 107 ARG A O 1
ATOM 887 N N . PRO A 1 108 ? -15.882 -0.194 24.372 1.00 87.38 108 PRO A N 1
ATOM 888 C CA . PRO A 1 108 ? -15.964 -1.658 24.345 1.00 87.38 108 PRO A CA 1
ATOM 889 C C . PRO A 1 108 ? -17.361 -2.209 24.029 1.00 87.38 108 PRO A C 1
ATOM 891 O O . PRO A 1 108 ? -17.476 -3.257 23.401 1.00 87.38 108 PRO A O 1
ATOM 894 N N . GLU A 1 109 ? -18.417 -1.482 24.397 1.00 92.25 109 GLU A N 1
ATOM 895 C CA . GLU A 1 109 ? -19.821 -1.893 24.251 1.00 92.25 109 GLU A CA 1
ATOM 896 C C . GLU A 1 109 ? -20.360 -1.695 22.824 1.00 92.25 109 GLU A C 1
ATOM 898 O O . GLU A 1 109 ? -21.513 -2.012 22.529 1.00 92.25 109 GLU A O 1
ATOM 903 N N . ARG A 1 110 ? -19.548 -1.146 21.910 1.00 88.88 110 ARG A N 1
ATOM 904 C CA . ARG A 1 110 ? -19.961 -0.921 20.524 1.00 88.88 110 ARG A CA 1
ATOM 905 C C . ARG A 1 110 ? -20.178 -2.256 19.808 1.00 88.88 110 ARG A C 1
ATOM 907 O O . ARG A 1 110 ? -19.246 -3.040 19.632 1.00 88.88 110 ARG A O 1
ATOM 914 N N . VAL A 1 111 ? -21.390 -2.450 19.289 1.00 90.31 111 VAL A N 1
ATOM 915 C CA . VAL A 1 111 ? -21.730 -3.590 18.428 1.00 90.31 111 VAL A CA 1
ATOM 916 C C . VAL A 1 111 ? -20.857 -3.569 17.170 1.00 90.31 111 VAL A C 1
ATOM 918 O O . VAL A 1 111 ? -20.798 -2.570 16.447 1.00 90.31 111 VAL A O 1
ATOM 921 N N . LYS A 1 112 ? -20.164 -4.682 16.913 1.00 88.88 112 LYS A N 1
ATOM 922 C CA . LYS A 1 112 ? -19.374 -4.903 15.697 1.00 88.88 112 LYS A CA 1
ATOM 923 C C . LYS A 1 112 ? -20.236 -5.656 14.692 1.00 88.88 112 LYS A C 1
ATOM 925 O O . LYS A 1 112 ? -20.807 -6.687 15.029 1.00 88.88 112 LYS A O 1
ATOM 930 N N . VAL A 1 113 ? -20.300 -5.152 13.467 1.00 91.19 113 VAL A N 1
ATOM 931 C CA . VAL A 1 113 ? -21.039 -5.776 12.365 1.00 91.19 113 VAL A CA 1
ATOM 932 C C . VAL A 1 113 ? -20.083 -6.081 11.218 1.00 91.19 113 VAL A C 1
ATOM 934 O O . VAL A 1 113 ? -19.165 -5.304 10.952 1.00 91.19 113 VAL A O 1
ATOM 937 N N . LEU A 1 114 ? -20.289 -7.217 10.554 1.00 91.38 114 LEU A N 1
ATOM 938 C CA . LEU A 1 114 ? -19.611 -7.565 9.309 1.00 91.38 114 LEU A CA 1
ATOM 939 C C . LEU A 1 114 ? -20.550 -7.219 8.153 1.00 91.38 114 LEU A C 1
ATOM 941 O O . LEU A 1 114 ? -21.638 -7.780 8.062 1.00 91.38 114 LEU A O 1
ATOM 945 N N . VAL A 1 115 ? -20.130 -6.296 7.291 1.00 92.62 115 VAL A N 1
ATOM 946 C CA . VAL A 1 115 ? -20.873 -5.919 6.083 1.00 92.62 115 VAL A CA 1
ATOM 947 C C . VAL A 1 115 ? -20.184 -6.553 4.881 1.00 92.62 115 VAL A C 1
ATOM 949 O O . VAL A 1 115 ? -18.975 -6.391 4.708 1.00 92.62 115 VAL A O 1
ATOM 952 N N . LEU A 1 116 ? -20.955 -7.283 4.079 1.00 93.38 116 LEU A N 1
ATOM 953 C CA . LEU A 1 116 ? -20.522 -7.895 2.827 1.00 93.38 116 LEU A CA 1
ATOM 954 C C . LEU A 1 116 ? -21.272 -7.196 1.694 1.00 93.38 116 LEU A C 1
ATOM 956 O O . LEU A 1 116 ? -22.497 -7.238 1.660 1.00 93.38 116 LEU A O 1
ATOM 960 N N . ASP A 1 117 ? -20.530 -6.540 0.810 1.00 91.50 117 ASP A N 1
ATOM 961 C CA . ASP 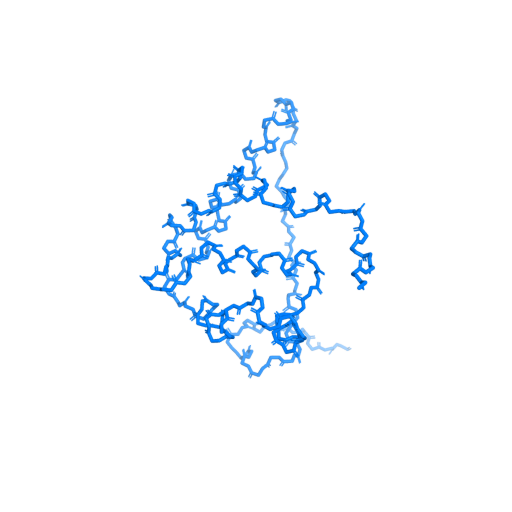A 1 117 ? -21.044 -5.836 -0.364 1.00 91.50 117 ASP A CA 1
ATOM 962 C C . ASP A 1 117 ? -20.110 -6.133 -1.539 1.00 91.50 117 ASP A C 1
ATOM 964 O O . ASP A 1 117 ? -18.882 -6.142 -1.370 1.00 91.50 117 ASP A O 1
ATOM 968 N N . ASP A 1 118 ? -20.669 -6.416 -2.711 1.00 89.12 118 ASP A N 1
ATOM 969 C CA . ASP A 1 118 ? -19.908 -6.633 -3.931 1.00 89.12 118 ASP A CA 1
ATOM 970 C C . ASP A 1 118 ? -20.020 -5.420 -4.859 1.00 89.12 118 ASP A C 1
ATOM 972 O O . ASP A 1 118 ? -21.078 -4.855 -5.108 1.00 89.12 118 ASP A O 1
ATOM 976 N N . SER A 1 119 ? -18.879 -4.987 -5.390 1.00 85.19 119 SER A N 1
ATOM 977 C CA . SER A 1 119 ? -18.809 -3.853 -6.308 1.00 85.19 119 SER A CA 1
ATOM 978 C C . SER A 1 119 ? -18.134 -4.270 -7.605 1.00 85.19 119 SER A C 1
ATOM 980 O O . SER A 1 119 ? -17.001 -4.757 -7.618 1.00 85.19 119 SER A O 1
ATOM 982 N N . VAL A 1 120 ? -18.809 -4.025 -8.730 1.00 84.19 120 VAL A N 1
ATOM 983 C CA . VAL A 1 120 ? -18.261 -4.322 -10.058 1.00 84.19 120 VAL A CA 1
ATOM 984 C C . VAL A 1 120 ? -17.247 -3.252 -10.459 1.00 84.19 120 VAL A C 1
ATOM 986 O O . VAL A 1 120 ? -17.596 -2.109 -10.766 1.00 84.19 120 VAL A O 1
ATOM 989 N N . ILE A 1 121 ? -15.973 -3.635 -10.551 1.00 80.94 121 ILE A N 1
ATOM 990 C CA . ILE A 1 121 ? -14.924 -2.771 -11.104 1.00 80.94 121 ILE A CA 1
ATOM 991 C C . ILE A 1 121 ? -14.986 -2.826 -12.635 1.00 80.94 121 ILE A C 1
ATOM 993 O O . ILE A 1 121 ? -14.398 -3.698 -13.276 1.00 80.94 121 ILE A O 1
ATOM 997 N N . LYS A 1 122 ? -15.695 -1.867 -13.241 1.00 76.25 122 LYS A N 1
ATOM 998 C CA . LYS A 1 122 ? -15.814 -1.765 -14.704 1.00 76.25 122 LYS A CA 1
ATOM 999 C C . LYS A 1 122 ? -14.455 -1.468 -15.349 1.00 76.25 122 LYS A C 1
ATOM 1001 O O . LYS A 1 122 ? -13.816 -0.462 -15.045 1.00 76.25 122 LYS A O 1
ATOM 1006 N N . ARG A 1 123 ? -14.043 -2.300 -16.312 1.00 71.19 123 ARG A N 1
ATOM 1007 C CA . ARG A 1 123 ? -12.837 -2.096 -17.141 1.00 71.19 123 ARG A CA 1
ATOM 1008 C C . ARG A 1 123 ? -13.173 -1.941 -18.624 1.00 71.19 123 ARG A C 1
ATOM 1010 O O . ARG A 1 123 ? -12.573 -2.576 -19.480 1.00 71.19 123 ARG A O 1
ATOM 1017 N N . ASN A 1 124 ? -14.088 -1.022 -18.931 1.00 68.56 124 ASN A N 1
ATOM 1018 C CA . ASN A 1 124 ? -14.647 -0.816 -20.278 1.00 68.56 124 ASN A CA 1
ATOM 1019 C C . ASN A 1 124 ? -13.619 -0.466 -21.375 1.00 68.56 124 ASN A C 1
ATOM 1021 O O . ASN A 1 124 ? -13.952 -0.497 -22.551 1.00 68.56 124 ASN A O 1
ATOM 1025 N N . ARG A 1 125 ? -12.390 -0.076 -21.009 1.00 71.44 125 ARG A N 1
ATOM 1026 C CA . ARG A 1 125 ? -11.312 0.305 -21.944 1.00 71.44 125 ARG A CA 1
ATOM 1027 C C . ARG A 1 125 ? -10.079 -0.606 -21.849 1.00 71.44 125 ARG A C 1
ATOM 1029 O O . ARG A 1 125 ? -9.029 -0.269 -22.391 1.00 71.44 125 ARG A O 1
ATOM 1036 N N . GLY A 1 126 ? -10.166 -1.709 -21.103 1.00 68.88 126 GLY A N 1
ATOM 1037 C CA . GLY A 1 126 ? -9.063 -2.655 -20.951 1.00 68.88 126 GLY A CA 1
ATOM 1038 C C . GLY A 1 126 ? -8.938 -3.551 -22.180 1.00 68.88 126 GLY A C 1
ATOM 1039 O O . GLY A 1 126 ? -9.926 -4.128 -22.611 1.00 68.88 126 GLY A O 1
ATOM 1040 N N . LYS A 1 127 ? -7.727 -3.679 -22.733 1.00 70.62 127 LYS A N 1
ATOM 1041 C CA . LYS A 1 127 ? -7.450 -4.594 -23.856 1.00 70.62 127 LYS A CA 1
ATOM 1042 C C . LYS A 1 127 ? -7.198 -6.041 -23.412 1.00 70.62 127 LYS A C 1
ATOM 1044 O O . LYS A 1 127 ? -7.389 -6.949 -24.198 1.00 70.62 127 LYS A O 1
ATOM 1049 N N . ALA A 1 128 ? -6.786 -6.248 -22.160 1.00 71.31 128 ALA A N 1
ATOM 1050 C CA . ALA A 1 128 ? -6.530 -7.561 -21.565 1.00 71.31 128 ALA A CA 1
ATOM 1051 C C . ALA A 1 128 ? -7.540 -7.819 -20.435 1.00 71.31 128 ALA A C 1
ATOM 1053 O O . ALA A 1 128 ? -7.232 -7.641 -19.256 1.00 71.31 128 ALA A O 1
ATOM 1054 N N . VAL A 1 129 ? -8.781 -8.135 -20.811 1.00 69.50 129 VAL A N 1
ATOM 1055 C CA . VAL A 1 129 ? -9.898 -8.386 -19.875 1.00 69.50 129 VAL A CA 1
ATOM 1056 C C . VAL A 1 129 ? -10.414 -9.824 -19.920 1.00 69.50 129 VAL A C 1
ATOM 1058 O O . VAL A 1 129 ? -11.220 -10.202 -19.083 1.00 69.50 129 VAL A O 1
ATOM 1061 N N . GLU A 1 130 ? -9.917 -10.639 -20.848 1.00 67.62 130 GLU A N 1
ATOM 1062 C CA . GLU A 1 130 ? -10.437 -11.981 -21.151 1.00 67.62 130 GLU A CA 1
ATOM 1063 C C . GLU A 1 130 ? -10.257 -12.985 -20.001 1.00 67.62 130 GLU A C 1
ATOM 1065 O O . GLU A 1 130 ? -11.082 -13.871 -19.820 1.00 67.62 130 GLU A O 1
ATOM 1070 N N . LEU A 1 131 ? -9.223 -12.805 -19.171 1.00 69.06 131 LEU A N 1
ATOM 1071 C CA . LEU A 1 131 ? -8.948 -13.633 -17.986 1.00 69.06 131 LEU A CA 1
ATOM 1072 C C . LEU A 1 131 ? -9.474 -13.014 -16.680 1.00 69.06 131 LEU A C 1
ATOM 1074 O O . LEU A 1 131 ? -9.183 -13.502 -15.589 1.00 69.06 131 LEU A O 1
ATOM 1078 N N . LEU A 1 132 ? -10.218 -11.911 -16.772 1.00 64.31 132 LEU A N 1
ATOM 1079 C CA . LEU A 1 132 ? -10.786 -11.210 -15.627 1.00 64.31 132 LEU A CA 1
ATOM 1080 C C . LEU A 1 132 ? -12.289 -11.491 -15.595 1.00 64.31 132 LEU A C 1
ATOM 1082 O O . LEU A 1 132 ? -13.060 -10.719 -16.146 1.00 64.31 132 LEU A O 1
ATOM 1086 N N . ALA A 1 133 ? -12.647 -12.626 -14.983 1.00 64.31 133 ALA A N 1
ATOM 1087 C CA . ALA A 1 133 ? -13.993 -13.095 -14.631 1.00 64.31 133 ALA A CA 1
ATOM 1088 C C . ALA A 1 133 ? -15.150 -12.576 -15.514 1.00 64.31 133 ALA A C 1
ATOM 1090 O O . ALA A 1 133 ? -15.624 -11.447 -15.375 1.00 64.31 133 ALA A O 1
ATOM 1091 N N . THR A 1 134 ? -15.679 -13.446 -16.373 1.00 60.19 134 THR A N 1
ATOM 1092 C CA . THR A 1 134 ? -16.884 -13.171 -17.158 1.0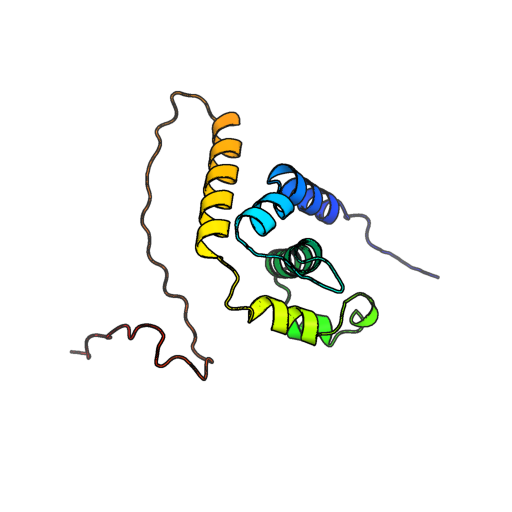0 60.19 134 THR A CA 1
ATOM 1093 C C . THR A 1 134 ? -18.096 -13.074 -16.232 1.00 60.19 134 THR A C 1
ATOM 1095 O O . THR A 1 134 ? -18.575 -14.081 -15.718 1.00 60.19 134 THR A O 1
ATOM 1098 N N . CYS A 1 135 ? -18.631 -11.871 -16.023 1.00 56.19 135 CYS A N 1
ATOM 1099 C CA . CYS A 1 135 ? -19.969 -11.743 -15.457 1.00 56.19 135 CYS A CA 1
ATOM 1100 C C . CYS A 1 135 ? -20.967 -12.085 -16.572 1.00 56.19 135 CYS A C 1
ATOM 1102 O O . CYS A 1 135 ? -21.195 -11.276 -17.477 1.00 56.19 135 CYS A O 1
ATOM 1104 N N . LEU A 1 136 ? -21.482 -13.319 -16.559 1.00 51.66 136 LEU A N 1
ATOM 1105 C CA . LEU A 1 136 ? -22.568 -13.764 -17.431 1.00 51.66 136 LEU A CA 1
ATOM 1106 C C . LEU A 1 136 ? -23.759 -12.830 -17.207 1.00 51.66 136 LEU A C 1
ATOM 1108 O O . LEU A 1 136 ? -24.451 -12.922 -16.198 1.00 51.66 136 LEU A O 1
ATOM 1112 N N . ARG A 1 137 ? -23.993 -11.909 -18.145 1.00 52.56 137 ARG A N 1
ATOM 1113 C CA . ARG A 1 137 ? -25.290 -11.244 -18.240 1.00 52.56 137 ARG A CA 1
ATOM 1114 C C . ARG A 1 137 ? -26.291 -12.312 -18.685 1.00 52.56 137 ARG A C 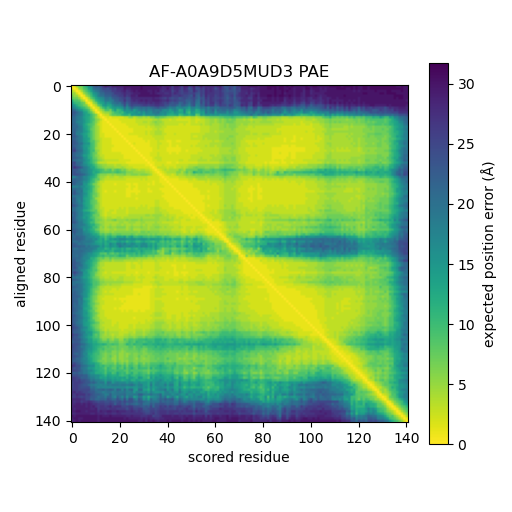1
ATOM 1116 O O . ARG A 1 137 ? -26.073 -12.877 -19.759 1.00 52.56 137 ARG A O 1
ATOM 1123 N N . PRO A 1 138 ? -27.355 -12.602 -17.916 1.00 47.66 138 PRO A N 1
ATOM 1124 C CA . PRO A 1 138 ? -28.477 -13.355 -18.453 1.00 47.66 138 PRO A CA 1
ATOM 1125 C C . PRO A 1 138 ? -28.946 -12.615 -19.707 1.00 47.66 138 PRO A C 1
ATOM 1127 O O . PRO A 1 138 ? -29.155 -11.399 -19.669 1.00 47.66 138 PRO A O 1
ATOM 1130 N N . CYS A 1 139 ? -28.992 -13.317 -20.839 1.00 46.66 139 CYS A N 1
ATOM 1131 C CA . CYS A 1 139 ? -29.541 -12.761 -22.069 1.00 46.66 139 CYS A CA 1
ATOM 1132 C C . CYS A 1 139 ? -30.988 -12.320 -21.820 1.00 46.66 139 CYS A C 1
ATOM 1134 O O . CYS A 1 139 ? -31.698 -12.945 -21.035 1.00 46.66 139 CYS A O 1
ATOM 1136 N N . GLY A 1 140 ? -31.378 -11.213 -22.454 1.00 54.56 140 GLY A N 1
ATOM 1137 C CA . GLY A 1 140 ? -32.690 -10.600 -22.290 1.00 54.56 140 GLY A CA 1
ATOM 1138 C C . GLY A 1 140 ? -33.845 -11.553 -22.594 1.00 54.56 140 GLY A C 1
ATOM 1139 O O . GLY A 1 140 ? -33.738 -12.407 -23.475 1.00 54.56 140 GLY A O 1
ATOM 1140 N N . ALA A 1 141 ? -34.924 -11.362 -21.838 1.00 38.53 141 ALA A N 1
ATOM 1141 C CA . ALA A 1 141 ? -36.283 -11.636 -22.282 1.00 38.53 141 ALA A CA 1
ATOM 1142 C C . ALA A 1 141 ? -36.796 -10.430 -23.080 1.00 38.53 141 ALA A C 1
ATOM 1144 O O . ALA A 1 141 ? -36.368 -9.296 -22.747 1.00 38.53 141 ALA A O 1
#

Mean predicted aligned error: 9.76 Å

Secondary structure (DSSP, 8-state):
------S-TTHHHHHHHHHHHTTHHHHHHHTT---SSSS-HHHHHHHHHHHHHTT--HHHHHTSTTGGGS--HHHHHHHHT-TT--HHHHHHHHHHHHHHHHHHTS-TTPPP-----------TT-S--TTS----PPPP-

Radius of gyration: 19.63 Å; Cα contacts (8 Å, |Δi|>4): 52; chains: 1; bounding box: 54×52×48 Å

Foldseek 3Di:
DPDDPDPPPPPVVVLVVVCVLLVLVVLCVVQVLFDPDDDTSSVLVSVVVVCVVVVHDPVVCCPDPCVVVDDDPVVNVCSVPDPSGRVVSSVVSSVVSVVVVVVVVDDPPDDDDDDDDDDDPDPPPDPPCPPPDDPDDDDDD

Solvent-accessible surface area (backbone atoms only — not comparable to full-atom values): 9207 Å² total; per-residue (Å²): 136,89,81,76,84,76,91,73,76,65,57,67,58,52,54,54,48,51,45,56,74,65,36,44,61,61,43,32,54,76,18,57,41,68,58,96,66,84,75,50,43,51,59,57,49,52,52,56,51,49,30,57,78,69,75,48,54,67,70,64,49,59,73,38,97,57,33,86,82,51,76,63,70,66,58,57,52,52,62,74,67,48,80,80,43,37,60,68,56,31,52,51,55,48,49,53,48,52,53,52,56,52,49,78,77,49,65,89,87,61,85,85,82,90,86,88,83,88,77,87,82,83,61,93,84,56,89,85,47,90,88,59,76,85,78,79,71,80,77,84,132

pLDDT: mean 82.05, std 17.3, range [29.25, 98.12]